Protein AF-A0A382W5L3-F1 (afdb_monomer_lite)

Organism: NCBI:txid408172

Radius of gyration: 14.54 Å; chains: 1; bounding box: 29×43×27 Å

Secondary structure (DSSP, 8-state):
--PPPHHHHHHHTTS-HHHHHHHHHHHHHHHT--HHHHHHHHHHHHTT-----S------------

pLDDT: mean 73.15, std 16.56, range [42.34, 90.25]

Sequence (66 aa):
MARIPATILQHFIGLSDYERRLAIDKASRELGMTVEQIEAEIENFQSGGFNQDQPVATSPVEAPRR

Structure (mmCIF, N/CA/C/O backbone):
data_AF-A0A382W5L3-F1
#
_entry.id   AF-A0A382W5L3-F1
#
loop_
_atom_site.group_PDB
_atom_site.id
_atom_site.type_symbol
_atom_site.label_atom_id
_atom_site.label_alt_id
_atom_site.label_comp_id
_atom_site.label_asym_id
_atom_site.label_entity_id
_atom_site.label_seq_id
_atom_site.pdbx_PDB_ins_code
_atom_site.Cartn_x
_atom_site.Cartn_y
_atom_site.Cartn_z
_atom_site.occupancy
_atom_site.B_iso_or_equiv
_atom_site.auth_seq_id
_atom_site.auth_comp_id
_atom_site.auth_asym_id
_atom_site.auth_atom_id
_atom_site.pdbx_PDB_model_num
ATOM 1 N N . MET A 1 1 ? -5.017 -3.849 18.008 1.00 45.81 1 MET A N 1
ATOM 2 C CA . MET A 1 1 ? -4.072 -3.413 16.957 1.00 45.81 1 MET A CA 1
ATOM 3 C C . MET A 1 1 ? -4.727 -3.680 15.616 1.00 45.81 1 MET A C 1
ATOM 5 O O . MET A 1 1 ? -5.143 -4.811 15.396 1.00 45.81 1 MET A O 1
ATOM 9 N N . ALA A 1 2 ? -4.915 -2.654 14.785 1.00 51.72 2 ALA A N 1
ATOM 10 C CA . ALA A 1 2 ? -5.441 -2.839 13.436 1.00 51.72 2 ALA A CA 1
ATOM 11 C C . ALA A 1 2 ? -4.356 -3.530 12.601 1.00 51.72 2 ALA A C 1
ATOM 13 O O . ALA A 1 2 ? -3.277 -2.974 12.427 1.00 51.72 2 ALA A O 1
ATOM 14 N N . ARG A 1 3 ? -4.607 -4.776 12.190 1.00 69.88 3 ARG A N 1
ATOM 15 C CA . ARG A 1 3 ? -3.712 -5.536 11.310 1.00 69.88 3 ARG A CA 1
ATOM 16 C C . ARG A 1 3 ? -4.124 -5.282 9.867 1.00 69.88 3 ARG A C 1
ATOM 18 O O . ARG A 1 3 ? -5.322 -5.300 9.575 1.00 69.88 3 ARG A O 1
ATOM 25 N N . ILE A 1 4 ? -3.151 -5.074 8.984 1.00 74.38 4 ILE A N 1
ATOM 26 C CA . ILE A 1 4 ? -3.418 -4.987 7.547 1.00 74.38 4 ILE A CA 1
ATOM 27 C C . ILE A 1 4 ? -3.869 -6.377 7.079 1.00 74.38 4 ILE A C 1
ATOM 29 O O . ILE A 1 4 ? -3.210 -7.372 7.392 1.00 74.38 4 ILE A O 1
ATOM 33 N N . PRO A 1 5 ? -4.989 -6.489 6.346 1.00 80.06 5 PRO A N 1
ATOM 34 C CA . PRO A 1 5 ? -5.400 -7.756 5.763 1.00 80.06 5 PRO A CA 1
ATOM 35 C C . PRO A 1 5 ? -4.286 -8.363 4.903 1.00 80.06 5 PRO A C 1
ATOM 37 O O . PRO A 1 5 ? -3.745 -7.705 4.014 1.00 80.06 5 PRO A O 1
ATOM 40 N N . ALA A 1 6 ? -3.987 -9.645 5.120 1.00 75.88 6 ALA A N 1
ATOM 41 C CA . ALA A 1 6 ? -2.940 -10.356 4.385 1.00 75.88 6 ALA A CA 1
ATOM 42 C C . ALA A 1 6 ? -3.157 -10.334 2.860 1.00 75.88 6 ALA A C 1
ATOM 44 O O . ALA A 1 6 ? -2.196 -10.345 2.102 1.00 75.88 6 ALA A O 1
ATOM 45 N N . THR A 1 7 ? -4.408 -10.244 2.403 1.00 77.00 7 THR A N 1
ATOM 46 C CA . THR A 1 7 ? -4.762 -10.092 0.983 1.00 77.00 7 THR A CA 1
ATOM 47 C C . THR A 1 7 ? -4.217 -8.806 0.364 1.00 77.00 7 THR A C 1
ATOM 49 O O . THR A 1 7 ? -3.822 -8.811 -0.799 1.00 77.00 7 THR A O 1
ATOM 52 N N . ILE A 1 8 ? -4.151 -7.717 1.134 1.00 81.62 8 ILE A N 1
ATOM 53 C CA . ILE A 1 8 ? -3.557 -6.452 0.692 1.00 81.62 8 ILE A CA 1
ATOM 54 C C . ILE A 1 8 ? -2.033 -6.600 0.648 1.00 81.62 8 ILE A C 1
ATOM 56 O O . ILE A 1 8 ? -1.415 -6.230 -0.344 1.00 81.62 8 ILE A O 1
ATOM 60 N N . LEU A 1 9 ? -1.432 -7.221 1.670 1.00 81.88 9 LEU A N 1
ATOM 61 C CA . LEU A 1 9 ? 0.017 -7.442 1.723 1.00 81.88 9 LEU A CA 1
ATOM 62 C C . LEU A 1 9 ? 0.522 -8.308 0.562 1.00 81.88 9 LEU A C 1
ATOM 64 O O . LEU A 1 9 ? 1.510 -7.959 -0.080 1.00 81.88 9 LEU A O 1
ATOM 68 N N . GLN A 1 10 ? -0.205 -9.381 0.240 1.00 81.44 10 GLN A N 1
ATOM 69 C CA . GLN A 1 10 ? 0.074 -10.259 -0.901 1.00 81.44 10 GLN A CA 1
ATOM 70 C C . GLN A 1 10 ? 0.077 -9.511 -2.235 1.00 81.44 10 GLN A C 1
ATOM 72 O O . GLN A 1 10 ? 0.877 -9.843 -3.109 1.00 81.44 10 GLN A O 1
ATOM 77 N N . HIS A 1 11 ? -0.773 -8.490 -2.388 1.00 82.75 11 HIS A N 1
ATOM 78 C CA . HIS A 1 11 ? -0.828 -7.693 -3.610 1.00 82.75 11 HIS A CA 1
ATOM 79 C C . HIS A 1 11 ? 0.493 -6.959 -3.872 1.00 82.75 11 HIS A C 1
ATOM 81 O O . HIS A 1 11 ? 0.864 -6.806 -5.027 1.00 82.75 11 HIS A 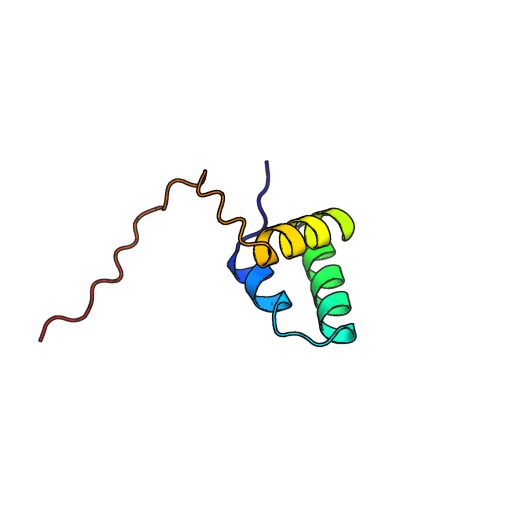O 1
ATOM 87 N N . PHE A 1 12 ? 1.242 -6.569 -2.833 1.00 83.44 12 PHE A N 1
ATOM 88 C CA . PHE A 1 12 ? 2.494 -5.821 -2.993 1.00 83.44 12 PHE A CA 1
ATOM 89 C C . PHE A 1 12 ? 3.711 -6.676 -3.374 1.00 83.44 12 PHE A C 1
ATOM 91 O O . PHE A 1 12 ? 4.683 -6.130 -3.887 1.00 83.44 12 PHE A O 1
ATOM 98 N N . ILE A 1 13 ? 3.686 -7.992 -3.127 1.00 80.25 13 ILE A N 1
ATOM 99 C CA . ILE A 1 13 ? 4.854 -8.889 -3.274 1.00 80.25 13 ILE A CA 1
ATOM 100 C C . ILE A 1 13 ? 5.228 -9.127 -4.749 1.00 80.25 13 ILE A C 1
ATOM 102 O O . ILE A 1 13 ? 6.358 -9.501 -5.048 1.00 80.25 13 ILE A O 1
ATOM 106 N N . GLY A 1 14 ? 4.293 -8.906 -5.677 1.00 77.69 14 GLY A N 1
ATOM 107 C CA . GLY A 1 14 ? 4.487 -9.113 -7.117 1.00 77.69 14 GLY A CA 1
ATOM 108 C C . GLY A 1 14 ? 4.548 -7.834 -7.953 1.00 77.69 14 GLY A C 1
ATOM 109 O O . GLY A 1 14 ? 4.534 -7.927 -9.177 1.00 77.69 14 GLY A O 1
ATOM 110 N N . LEU A 1 15 ? 4.561 -6.657 -7.321 1.00 86.19 15 LEU A N 1
ATOM 111 C CA . LEU A 1 15 ? 4.541 -5.368 -8.015 1.00 86.19 15 LEU A CA 1
ATOM 112 C C . LEU A 1 15 ? 5.953 -4.834 -8.260 1.00 86.19 15 LEU A C 1
ATOM 114 O O . LEU A 1 15 ? 6.845 -4.996 -7.427 1.00 86.19 15 LEU A O 1
ATOM 118 N N . SER A 1 16 ? 6.130 -4.121 -9.373 1.00 85.62 16 SER A N 1
ATOM 119 C CA . SER A 1 16 ? 7.349 -3.346 -9.639 1.00 85.62 16 SER A CA 1
ATOM 120 C C . SER A 1 16 ? 7.516 -2.227 -8.600 1.00 85.62 16 SER A C 1
ATOM 122 O O . SER A 1 16 ? 6.522 -1.748 -8.060 1.00 85.62 16 SER A O 1
ATOM 124 N N . ASP A 1 17 ? 8.731 -1.721 -8.357 1.00 84.94 17 ASP A N 1
ATOM 125 C CA . ASP A 1 17 ? 8.993 -0.676 -7.342 1.00 84.94 17 ASP A CA 1
ATOM 126 C C . ASP A 1 17 ? 8.057 0.544 -7.416 1.00 84.94 17 ASP A C 1
ATOM 128 O O . ASP A 1 17 ? 7.598 1.056 -6.391 1.00 84.94 17 ASP A O 1
ATOM 132 N N . TYR A 1 18 ? 7.745 1.009 -8.628 1.00 87.75 18 TYR A N 1
ATOM 133 C CA . TYR A 1 18 ? 6.818 2.122 -8.840 1.00 87.75 18 TYR A CA 1
ATOM 134 C C . TYR A 1 18 ? 5.375 1.759 -8.463 1.00 87.75 18 TYR A C 1
ATOM 136 O O . TYR A 1 18 ? 4.706 2.503 -7.745 1.00 87.75 18 TYR A O 1
ATOM 144 N N . GLU A 1 19 ? 4.905 0.597 -8.914 1.00 87.50 19 GLU A N 1
ATOM 145 C CA . GLU A 1 19 ? 3.558 0.098 -8.634 1.00 87.50 19 GLU A CA 1
ATOM 146 C C . GLU A 1 19 ? 3.378 -0.204 -7.148 1.00 87.50 19 GLU A C 1
ATOM 148 O O . GLU A 1 19 ? 2.356 0.148 -6.564 1.00 87.50 19 GLU A O 1
ATOM 153 N N . ARG A 1 20 ? 4.406 -0.775 -6.511 1.00 86.31 20 ARG A N 1
ATOM 154 C CA . ARG A 1 20 ? 4.451 -1.017 -5.072 1.00 86.31 20 ARG A CA 1
ATOM 155 C C . ARG A 1 20 ? 4.277 0.290 -4.302 1.00 86.31 20 ARG A C 1
ATOM 157 O O . ARG A 1 20 ? 3.411 0.360 -3.438 1.00 86.31 20 ARG A O 1
ATOM 164 N N . ARG A 1 21 ? 5.028 1.345 -4.642 1.00 88.56 21 ARG A N 1
ATOM 165 C CA . ARG A 1 21 ? 4.885 2.669 -4.002 1.00 88.56 21 ARG A CA 1
ATOM 166 C C . ARG A 1 21 ? 3.490 3.257 -4.183 1.00 88.56 21 ARG A C 1
ATOM 168 O O . ARG A 1 21 ? 2.914 3.759 -3.222 1.00 88.56 21 ARG A O 1
ATOM 175 N N . LEU A 1 22 ? 2.938 3.175 -5.392 1.00 90.25 22 LEU A N 1
ATOM 176 C CA . LEU A 1 22 ? 1.599 3.684 -5.686 1.00 90.25 22 LEU A CA 1
ATOM 177 C C . LEU A 1 22 ? 0.519 2.930 -4.899 1.00 90.25 22 LEU A C 1
ATOM 179 O O . LEU A 1 22 ? -0.390 3.538 -4.335 1.00 90.25 22 LEU A O 1
ATOM 183 N N . ALA A 1 23 ? 0.632 1.606 -4.834 1.00 89.31 23 ALA A N 1
ATOM 184 C CA . ALA A 1 23 ? -0.296 0.765 -4.101 1.00 89.31 23 ALA A CA 1
ATOM 185 C C . ALA A 1 23 ? -0.189 0.998 -2.582 1.00 89.31 23 ALA A C 1
ATOM 187 O O . ALA A 1 23 ? -1.215 1.008 -1.903 1.00 89.31 23 ALA A O 1
ATOM 188 N N . ILE A 1 24 ? 1.016 1.240 -2.050 1.00 89.81 24 ILE A N 1
ATOM 189 C CA . ILE A 1 24 ? 1.214 1.595 -0.637 1.00 89.81 24 ILE A CA 1
ATOM 190 C C . ILE A 1 24 ? 0.602 2.967 -0.321 1.00 89.81 24 ILE A C 1
ATOM 192 O O . ILE A 1 24 ? -0.080 3.089 0.693 1.00 89.81 24 ILE A O 1
ATOM 196 N N . ASP A 1 25 ? 0.768 3.983 -1.178 1.00 89.81 25 ASP A N 1
ATOM 197 C CA . ASP A 1 25 ? 0.125 5.299 -0.979 1.00 89.81 25 ASP A CA 1
ATOM 198 C C . ASP A 1 25 ? -1.404 5.175 -0.953 1.00 89.81 25 ASP A C 1
ATOM 200 O O . ASP A 1 25 ? -2.084 5.763 -0.109 1.00 89.81 25 ASP A O 1
ATOM 204 N N . LYS A 1 26 ? -1.950 4.335 -1.837 1.00 89.88 26 LYS A N 1
ATOM 205 C CA . LYS A 1 26 ? -3.381 4.041 -1.869 1.00 89.88 26 LYS A CA 1
ATOM 206 C C . LYS A 1 26 ? -3.842 3.338 -0.587 1.00 89.88 26 LYS A C 1
ATOM 208 O O . LYS A 1 26 ? -4.788 3.797 0.047 1.00 89.88 26 LYS A O 1
ATOM 213 N N . ALA A 1 27 ? -3.142 2.286 -0.163 1.00 86.50 27 ALA A N 1
ATOM 214 C CA . ALA A 1 27 ? -3.463 1.547 1.056 1.00 86.50 27 ALA A CA 1
ATOM 215 C C . ALA A 1 27 ? -3.317 2.407 2.322 1.00 86.50 27 ALA A C 1
ATOM 217 O O . ALA A 1 27 ? -4.134 2.295 3.228 1.00 86.50 27 ALA A O 1
ATOM 218 N N . SER A 1 28 ? -2.335 3.309 2.360 1.00 89.12 28 SER A N 1
ATOM 219 C CA 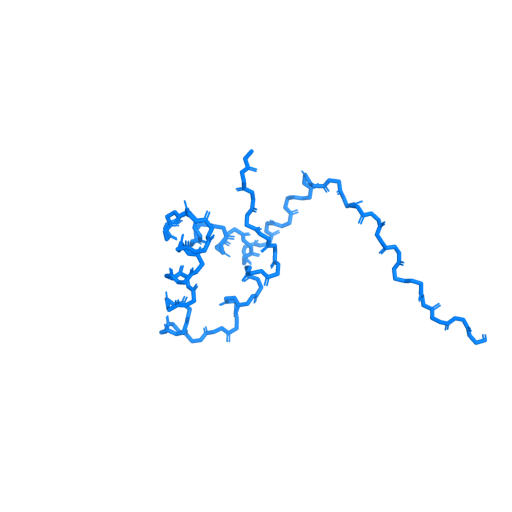. SER A 1 28 ? -2.148 4.312 3.417 1.00 89.12 28 SER A CA 1
ATOM 220 C C . SER A 1 2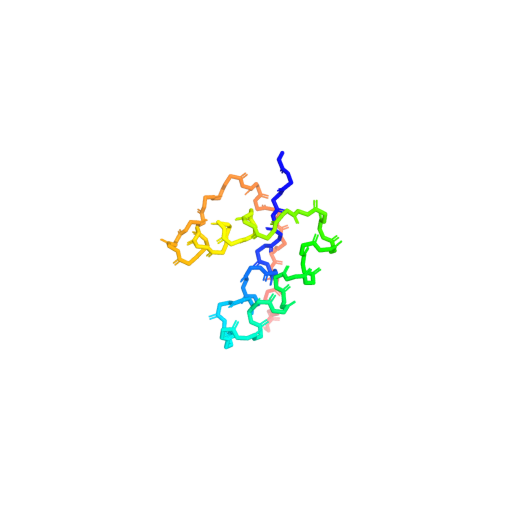8 ? -3.400 5.171 3.593 1.00 89.12 28 SER A C 1
ATOM 222 O O . SER A 1 28 ? -3.932 5.290 4.699 1.00 89.12 28 SER A O 1
ATOM 224 N N . ARG A 1 29 ? -3.957 5.676 2.487 1.00 88.44 29 ARG A N 1
ATOM 225 C CA . ARG A 1 29 ? -5.194 6.472 2.493 1.00 88.44 29 ARG A CA 1
ATOM 226 C C . ARG A 1 29 ? -6.434 5.650 2.838 1.00 88.44 29 ARG A C 1
ATOM 228 O O . ARG A 1 29 ? -7.302 6.153 3.543 1.00 88.44 29 ARG A O 1
ATOM 235 N N . GLU A 1 30 ? -6.535 4.421 2.335 1.00 87.75 30 GLU A N 1
ATOM 236 C CA . GLU A 1 30 ? -7.693 3.545 2.572 1.00 87.75 30 GLU A CA 1
ATOM 237 C C . GLU A 1 30 ? -7.741 3.006 4.010 1.00 87.75 30 GLU A C 1
ATOM 239 O O . GLU A 1 30 ? -8.816 2.905 4.596 1.00 87.75 30 GLU A O 1
ATOM 244 N N . LEU A 1 31 ? -6.584 2.675 4.587 1.00 83.25 31 LEU A N 1
ATOM 245 C CA . LEU A 1 31 ? -6.465 2.084 5.923 1.00 83.25 31 LEU A CA 1
ATOM 246 C C . LEU A 1 31 ? -6.218 3.132 7.017 1.00 83.25 31 LEU A C 1
ATOM 248 O O . LEU A 1 31 ? -6.306 2.806 8.199 1.00 83.25 31 LEU A O 1
ATOM 252 N N . GLY A 1 32 ? -5.900 4.375 6.642 1.00 86.06 32 GLY A N 1
ATOM 253 C CA . GLY A 1 32 ? -5.541 5.439 7.583 1.00 86.06 32 GLY A CA 1
ATOM 254 C C . GLY A 1 32 ? -4.239 5.153 8.339 1.00 86.06 32 GLY A C 1
ATOM 255 O O . GLY A 1 32 ? -4.093 5.566 9.488 1.00 86.06 32 GLY A O 1
ATOM 256 N N . MET A 1 33 ? -3.321 4.410 7.718 1.00 84.94 33 MET A N 1
ATOM 257 C CA . MET A 1 33 ? -2.034 4.003 8.292 1.00 84.94 33 MET A CA 1
ATOM 258 C C . MET A 1 33 ? -0.899 4.762 7.618 1.00 84.94 33 MET A C 1
ATOM 260 O O . MET A 1 33 ? -1.044 5.220 6.488 1.00 84.94 33 MET A O 1
ATOM 264 N N . THR A 1 34 ? 0.249 4.885 8.281 1.00 88.44 34 THR A N 1
ATOM 265 C CA . THR A 1 34 ? 1.409 5.487 7.618 1.00 88.44 34 THR A CA 1
ATOM 266 C C . THR A 1 34 ? 2.032 4.504 6.632 1.00 88.44 34 THR A C 1
ATOM 268 O O . THR A 1 34 ? 1.996 3.287 6.821 1.00 88.44 34 THR A O 1
ATOM 271 N N . VAL A 1 35 ? 2.641 5.045 5.576 1.00 87.06 35 VAL A N 1
ATOM 272 C CA . VAL A 1 35 ? 3.418 4.276 4.590 1.00 87.06 35 VAL A CA 1
ATOM 273 C C . VAL A 1 35 ? 4.446 3.386 5.291 1.00 87.06 35 VAL A C 1
ATOM 275 O O . VAL A 1 35 ? 4.536 2.205 4.982 1.00 87.06 35 VAL A O 1
ATOM 278 N N . GLU A 1 36 ? 5.128 3.916 6.307 1.00 87.81 36 GLU A N 1
ATOM 279 C CA . GLU A 1 36 ? 6.133 3.197 7.097 1.00 87.81 36 GLU A CA 1
ATOM 280 C C . GLU A 1 36 ? 5.560 1.961 7.807 1.00 87.81 36 GLU A C 1
ATOM 282 O O . GLU A 1 36 ? 6.190 0.907 7.819 1.00 87.81 36 GLU A O 1
ATOM 287 N N . GLN A 1 37 ? 4.348 2.056 8.369 1.00 86.12 37 GLN A N 1
ATOM 288 C CA . GLN A 1 37 ? 3.684 0.906 8.992 1.00 86.12 37 GLN A CA 1
ATOM 289 C C . GLN A 1 37 ? 3.340 -0.170 7.963 1.00 86.12 37 GLN A C 1
ATOM 291 O O . GLN A 1 37 ? 3.481 -1.357 8.239 1.00 86.12 37 GLN A O 1
ATOM 296 N N . ILE A 1 38 ? 2.901 0.242 6.775 1.00 86.25 38 ILE A N 1
ATOM 297 C CA . ILE A 1 38 ? 2.574 -0.682 5.690 1.00 86.25 38 ILE A CA 1
ATOM 298 C C . ILE A 1 38 ? 3.846 -1.353 5.169 1.00 86.25 38 ILE A C 1
ATOM 300 O O . ILE A 1 38 ? 3.851 -2.561 4.961 1.00 86.25 38 ILE A O 1
ATOM 304 N N . GLU A 1 39 ? 4.937 -0.608 4.996 1.00 86.50 39 GLU A N 1
ATOM 305 C CA . GLU A 1 39 ? 6.224 -1.165 4.575 1.00 86.50 39 GLU A CA 1
ATOM 306 C C . GLU A 1 39 ? 6.791 -2.154 5.594 1.00 86.50 39 GLU A C 1
ATOM 308 O O . GLU A 1 39 ? 7.234 -3.230 5.192 1.00 86.50 39 GLU A O 1
ATOM 313 N N . ALA A 1 40 ? 6.698 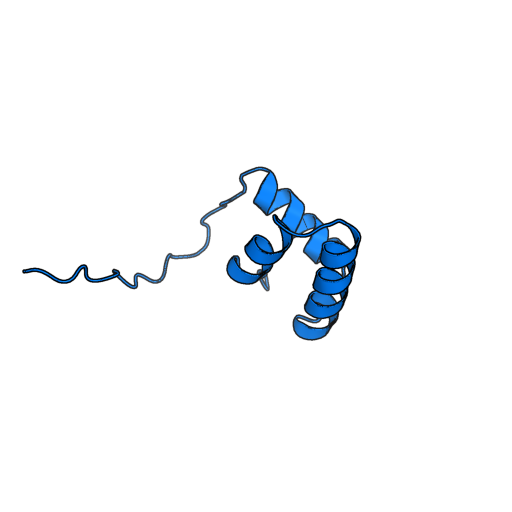-1.846 6.890 1.00 85.56 40 ALA A N 1
ATOM 314 C CA . ALA A 1 40 ? 7.093 -2.762 7.956 1.00 85.56 40 ALA A CA 1
ATOM 315 C C . ALA A 1 40 ? 6.272 -4.062 7.928 1.00 85.56 40 ALA A C 1
ATOM 317 O O . ALA A 1 40 ? 6.829 -5.152 8.050 1.00 85.56 40 ALA A O 1
ATOM 318 N N . GLU A 1 41 ? 4.958 -3.971 7.704 1.00 83.38 41 GLU A N 1
ATOM 319 C CA . GLU A 1 41 ? 4.091 -5.147 7.571 1.00 83.38 41 GLU A CA 1
ATOM 320 C C . GLU A 1 41 ? 4.400 -5.949 6.297 1.00 83.38 41 GLU A C 1
ATOM 322 O O . GLU A 1 41 ? 4.374 -7.177 6.334 1.00 83.38 41 GLU A O 1
ATOM 327 N N . ILE A 1 42 ? 4.740 -5.292 5.180 1.00 82.62 42 ILE A N 1
ATOM 328 C CA . ILE A 1 42 ? 5.170 -5.956 3.936 1.00 82.62 42 ILE A CA 1
ATOM 329 C C . ILE A 1 42 ? 6.484 -6.707 4.152 1.00 82.62 42 ILE A C 1
ATOM 331 O O . ILE A 1 42 ? 6.601 -7.856 3.733 1.00 82.62 42 ILE A O 1
ATOM 335 N N . GLU A 1 43 ? 7.470 -6.077 4.787 1.00 84.12 43 GLU A N 1
ATOM 336 C CA . GLU A 1 43 ? 8.763 -6.699 5.075 1.00 84.12 43 GLU A CA 1
ATOM 337 C C . GLU A 1 43 ? 8.598 -7.885 6.033 1.00 84.12 43 GLU A C 1
ATOM 339 O O . GLU A 1 43 ? 9.103 -8.977 5.767 1.00 84.12 43 GLU A O 1
ATOM 344 N N . ASN A 1 44 ? 7.797 -7.719 7.088 1.00 81.56 44 ASN A N 1
ATOM 345 C CA . ASN A 1 44 ? 7.450 -8.794 8.012 1.00 81.56 44 ASN A CA 1
ATOM 346 C C . ASN A 1 44 ? 6.700 -9.942 7.302 1.00 81.56 44 ASN A C 1
ATOM 348 O O . ASN A 1 44 ? 6.962 -11.116 7.568 1.00 81.56 44 ASN A O 1
ATOM 352 N N . PHE A 1 45 ? 5.821 -9.621 6.345 1.00 78.94 45 PHE A N 1
ATOM 353 C CA . PHE A 1 45 ? 5.115 -10.598 5.512 1.00 78.94 45 PHE A CA 1
ATOM 354 C C . PHE A 1 45 ? 6.058 -11.351 4.556 1.00 78.94 45 PHE A C 1
ATOM 356 O O . PHE A 1 45 ? 5.928 -12.565 4.405 1.00 78.94 45 PHE A O 1
ATOM 363 N N . GLN A 1 46 ? 7.040 -10.670 3.954 1.00 75.75 46 GLN A N 1
ATOM 364 C CA . GLN A 1 46 ? 8.062 -11.280 3.087 1.00 75.75 46 GLN A CA 1
ATOM 365 C C . GLN A 1 46 ? 9.051 -12.157 3.855 1.00 75.75 46 GLN A C 1
ATOM 367 O O . GLN A 1 46 ? 9.442 -13.216 3.369 1.00 75.75 46 GLN A O 1
ATOM 372 N N . SER A 1 47 ? 9.431 -11.741 5.063 1.00 71.75 47 SER A N 1
ATOM 373 C CA . SER A 1 47 ? 10.399 -12.441 5.915 1.00 71.75 47 SER A CA 1
ATOM 374 C C . SER A 1 47 ? 9.856 -13.762 6.501 1.00 71.75 47 SER A C 1
ATOM 376 O O . SER A 1 47 ? 10.574 -14.505 7.166 1.00 71.75 47 SER A O 1
ATOM 378 N N . GLY A 1 48 ? 8.593 -14.112 6.225 1.00 61.56 48 GLY A N 1
ATOM 379 C CA . GLY A 1 48 ? 7.960 -15.351 6.695 1.00 61.56 48 GLY A CA 1
ATOM 380 C C . GLY A 1 48 ? 7.114 -15.179 7.958 1.00 61.56 48 GLY A C 1
ATOM 381 O O . GLY A 1 48 ? 6.745 -16.165 8.596 1.00 61.56 48 GLY A O 1
ATOM 382 N N . GLY A 1 49 ? 6.771 -13.941 8.322 1.00 52.12 49 GLY A N 1
ATOM 383 C CA . GLY A 1 49 ? 6.003 -13.588 9.512 1.00 52.12 49 GLY A CA 1
ATOM 384 C C . GLY A 1 49 ? 4.506 -13.887 9.420 1.00 52.12 49 GLY A C 1
ATOM 385 O O . GLY A 1 49 ? 3.690 -13.008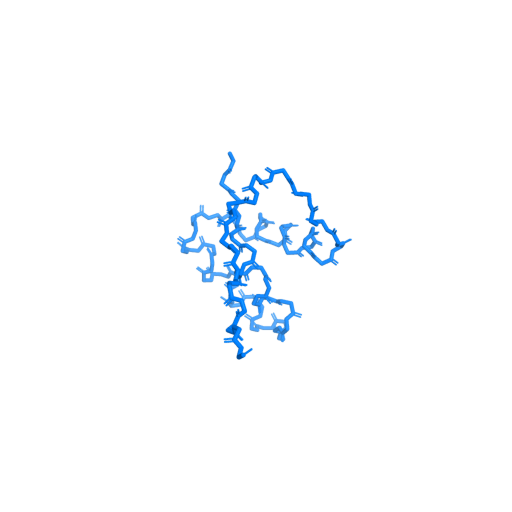 9.686 1.00 52.12 49 GLY A O 1
ATOM 386 N N . PHE A 1 50 ? 4.114 -15.135 9.144 1.00 57.03 50 PHE A N 1
ATOM 387 C CA . PHE A 1 50 ? 2.821 -15.646 9.614 1.00 57.03 50 PHE A CA 1
ATOM 388 C C . PHE A 1 50 ? 2.902 -15.831 11.139 1.00 57.03 50 PHE A C 1
ATOM 390 O O . PHE A 1 50 ? 2.922 -16.950 11.646 1.00 57.03 50 PHE A O 1
ATOM 397 N N . ASN A 1 51 ? 2.949 -14.739 11.906 1.00 46.00 51 ASN A N 1
ATOM 398 C CA . ASN A 1 51 ? 2.591 -14.819 13.319 1.00 46.00 51 ASN A CA 1
ATOM 399 C C . ASN A 1 51 ? 1.069 -14.979 13.382 1.00 46.00 51 ASN A C 1
ATOM 401 O O . ASN A 1 51 ? 0.309 -14.009 13.381 1.00 46.00 51 ASN A O 1
ATOM 405 N N . GLN A 1 52 ? 0.644 -16.243 13.352 1.00 48.94 52 GLN A N 1
ATOM 406 C CA . GLN A 1 52 ? -0.732 -16.726 13.440 1.00 48.94 52 GLN A CA 1
ATOM 407 C C . GLN A 1 52 ? -1.373 -16.451 14.811 1.00 48.94 52 GLN A C 1
ATOM 409 O O . GLN A 1 52 ? -2.054 -17.306 15.362 1.00 48.94 52 GLN A O 1
ATOM 414 N N . ASP A 1 53 ? -1.236 -15.248 15.360 1.00 43.84 53 ASP A N 1
ATOM 415 C CA . ASP A 1 53 ? -2.032 -14.827 16.517 1.00 43.84 53 ASP A CA 1
ATOM 416 C C . ASP A 1 53 ? -3.383 -14.251 16.054 1.00 43.84 53 ASP A C 1
ATOM 418 O O . ASP A 1 53 ? -3.893 -13.247 16.546 1.00 43.84 53 ASP A O 1
ATOM 422 N N . GLN A 1 54 ? -3.926 -14.809 14.975 1.00 46.47 54 GLN A N 1
ATOM 423 C CA . GLN A 1 54 ? -5.284 -14.572 14.521 1.00 46.47 54 GLN A CA 1
ATOM 424 C C . GLN A 1 54 ? -5.973 -15.928 14.652 1.00 46.47 54 GLN A C 1
ATOM 426 O O . GLN A 1 54 ? -5.500 -16.883 14.031 1.00 46.47 54 GLN A O 1
ATOM 431 N N . PRO A 1 55 ? -7.052 -16.057 15.445 1.00 42.88 55 PRO A N 1
ATOM 432 C CA . PRO A 1 55 ? -7.876 -17.243 15.359 1.00 42.88 55 PRO A CA 1
ATOM 433 C C . PRO A 1 55 ? -8.349 -17.298 13.912 1.00 42.88 55 PRO A C 1
ATOM 435 O O . PRO A 1 55 ? -9.096 -16.433 13.452 1.00 42.88 55 PRO A O 1
ATOM 438 N N . VAL A 1 56 ? -7.815 -18.267 13.175 1.00 42.34 56 VAL A N 1
ATOM 439 C CA . VAL A 1 56 ? -8.326 -18.705 11.887 1.00 42.34 56 VAL A CA 1
ATOM 440 C C . VAL A 1 56 ? -9.814 -18.940 12.092 1.00 42.34 56 VAL A C 1
ATOM 442 O O . VAL A 1 56 ? -10.224 -19.956 12.647 1.00 42.34 56 VAL A O 1
ATOM 445 N N . ALA A 1 57 ? -10.625 -17.955 11.706 1.00 42.66 57 ALA A N 1
ATOM 446 C CA . ALA A 1 57 ? -12.038 -18.160 11.495 1.00 42.66 57 ALA A CA 1
ATOM 447 C C . ALA A 1 57 ? -12.109 -19.187 10.368 1.00 42.66 57 ALA A C 1
ATOM 449 O O . ALA A 1 57 ? -11.864 -18.899 9.197 1.00 42.66 57 ALA A O 1
ATOM 450 N N . THR A 1 58 ? -12.327 -20.423 10.786 1.00 47.06 58 THR A N 1
ATOM 451 C CA . THR A 1 58 ? -12.630 -21.575 9.968 1.00 47.06 58 THR A CA 1
ATOM 452 C C . THR A 1 58 ? -13.729 -21.200 8.983 1.00 47.06 58 THR A C 1
ATOM 454 O O . THR A 1 58 ? -14.901 -21.105 9.324 1.00 47.06 58 THR A O 1
ATOM 457 N N . SER A 1 59 ? -13.357 -21.004 7.728 1.00 45.59 59 SER A N 1
ATOM 458 C CA . SER A 1 59 ? -14.242 -21.355 6.627 1.00 45.59 59 SER A CA 1
ATOM 459 C C . SER A 1 59 ? -13.592 -22.563 5.970 1.00 45.59 59 SER A C 1
ATOM 461 O O . SER A 1 59 ? -12.614 -22.389 5.240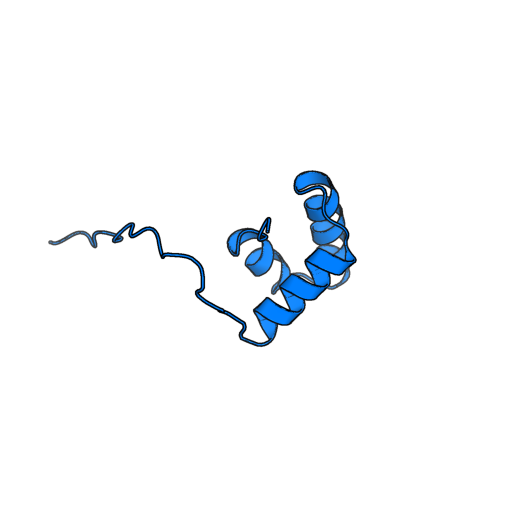 1.00 45.59 59 SER A O 1
ATOM 463 N N . PRO A 1 60 ? -14.022 -23.797 6.296 1.00 48.69 60 PRO A N 1
ATOM 464 C CA . PRO A 1 60 ? -13.559 -24.948 5.550 1.00 48.69 60 PRO A CA 1
ATOM 465 C C . PRO A 1 60 ? -14.053 -24.743 4.121 1.00 48.69 60 PRO A C 1
ATOM 467 O O . PRO A 1 60 ? -15.254 -24.658 3.874 1.00 48.69 60 PRO A O 1
ATOM 470 N N . VAL A 1 61 ? -13.116 -24.602 3.187 1.00 52.31 61 VAL A N 1
ATOM 471 C CA . VAL A 1 61 ? -13.420 -24.729 1.767 1.00 52.31 61 VAL A CA 1
ATOM 472 C C . VAL A 1 61 ? -13.860 -26.177 1.584 1.00 52.31 61 VAL A C 1
ATOM 474 O O . VAL A 1 61 ? -13.038 -27.090 1.516 1.00 52.31 61 VAL A O 1
ATOM 477 N N . GLU A 1 62 ? -15.172 -26.394 1.634 1.00 50.03 62 GLU A N 1
ATOM 478 C CA . GLU A 1 62 ? -15.807 -27.669 1.344 1.00 50.03 62 GLU A CA 1
ATOM 479 C C . GLU A 1 62 ? -15.484 -28.012 -0.113 1.00 50.03 62 GLU A C 1
ATOM 481 O O . GLU A 1 62 ? -16.010 -27.424 -1.057 1.00 50.03 62 GLU A O 1
ATOM 486 N N . ALA A 1 63 ? -14.522 -28.916 -0.292 1.00 58.03 63 ALA A N 1
ATOM 487 C CA . ALA A 1 63 ? -14.217 -29.501 -1.584 1.00 58.03 63 ALA A CA 1
ATOM 488 C C . ALA A 1 63 ? -15.475 -30.221 -2.109 1.00 58.03 63 ALA A C 1
ATOM 490 O O . ALA A 1 63 ? -16.093 -30.976 -1.350 1.00 58.03 63 ALA A O 1
ATOM 491 N N . PRO A 1 64 ? -15.861 -30.040 -3.386 1.00 62.16 64 PRO A N 1
ATOM 492 C CA . PRO A 1 64 ? -17.042 -30.692 -3.927 1.00 62.16 64 PRO A CA 1
ATOM 493 C C . PRO A 1 64 ? -16.778 -32.198 -4.002 1.00 62.16 64 PRO A C 1
ATOM 495 O O . PRO A 1 64 ? -15.969 -32.666 -4.807 1.00 62.16 64 PRO A O 1
ATOM 498 N N . ARG A 1 65 ? -17.445 -32.962 -3.133 1.00 51.44 65 ARG A N 1
ATOM 499 C CA . ARG A 1 65 ? -17.470 -34.425 -3.206 1.00 51.44 65 ARG A CA 1
ATOM 500 C C . ARG A 1 65 ? -18.244 -34.836 -4.464 1.00 51.44 65 ARG A C 1
ATOM 502 O O . ARG A 1 65 ? -19.386 -34.418 -4.639 1.00 51.44 65 ARG A O 1
ATOM 509 N N . ARG A 1 66 ? -17.602 -35.622 -5.332 1.00 56.88 66 ARG A N 1
ATOM 510 C CA . ARG A 1 66 ? -18.255 -36.442 -6.363 1.00 56.88 66 ARG A CA 1
ATOM 511 C C . ARG A 1 66 ? -18.456 -37.853 -5.840 1.00 56.88 66 ARG A C 1
ATOM 513 O O . ARG A 1 66 ? -17.601 -38.286 -5.034 1.00 56.88 66 ARG A O 1
#

Foldseek 3Di:
DDDDPVVLLVVLPPDDPVVNVVSLVVCCVVVVHDSVVSVVNNVCVVVVPPPVPDPPPDPPPPDDDD